Protein AF-A0A970HA11-F1 (afdb_monomer)

pLDDT: mean 85.64, std 8.55, range [53.41, 95.06]

Solvent-accessible surface area (backbone atoms only — not comparable to full-atom values): 5246 Å² total; per-residue (Å²): 123,66,53,66,54,51,42,51,48,35,66,75,69,39,48,62,59,50,39,45,60,26,33,74,61,48,42,81,71,49,70,54,71,61,47,68,77,52,98,50,29,32,37,36,30,40,30,26,24,41,83,86,42,87,57,80,30,44,39,34,30,38,38,38,58,51,97,55,30,34,41,36,33,60,75,48,66,74,56,94,68,78,59,79,38,57,64,44,81,42,76,56,85,129

Foldseek 3Di:
DQQVVVQVCCFPFNQVVVCCQFPVQWAFDGWDGWADPDNFKIKTKTWTAGPPGPDIKIWIWIWGDDDQKTKIATDDIPDPDGTPDRIDIGGHDD

Nearest PDB structures (foldseek):
  3ecq-assembly1_A  TM=5.915E-01  e=3.526E-01  Streptococcus pneumoniae R6
  5a56-assembly1_A  TM=6.172E-01  e=5.452E-01  Streptococcus pneumoniae TIGR4
  5a5a-assembly1_A  TM=6.164E-01  e=5.758E-01  Streptococcus pneumoniae TIGR4
  6qev-assembly1_B  TM=6.884E-01  e=9.402E-01  Bifidobacterium longum
  5a58-assembly1_A  TM=5.639E-01  e=5.163E-01  Streptococcus pneumoniae TIGR4

Radius of gyration: 12.36 Å; Cα contacts (8 Å, |Δi|>4): 193; chains: 1; bounding box: 29×24×38 Å

Mean predicted aligned error: 5.24 Å

Structure (mmCIF, N/CA/C/O backbone):
data_AF-A0A970HA11-F1
#
_entry.id   AF-A0A970HA11-F1
#
loop_
_atom_site.group_PDB
_atom_site.id
_atom_site.type_symbol
_atom_site.label_atom_id
_atom_site.label_alt_id
_atom_site.label_comp_id
_atom_site.label_asym_id
_atom_site.label_entity_id
_atom_site.label_seq_id
_atom_site.pdbx_PDB_ins_code
_atom_site.Cartn_x
_atom_site.Cartn_y
_atom_site.Cartn_z
_atom_site.occupancy
_atom_site.B_iso_or_equiv
_atom_site.auth_seq_id
_atom_site.auth_comp_id
_atom_site.auth_asym_id
_atom_site.auth_atom_id
_atom_site.pdbx_PDB_model_num
ATOM 1 N N . CYS A 1 1 ? 4.245 -1.270 22.499 1.00 62.78 1 CYS A N 1
ATOM 2 C CA . CYS A 1 1 ? 4.321 -2.284 21.419 1.00 62.78 1 CYS A CA 1
ATOM 3 C C . CYS A 1 1 ? 3.239 -2.143 20.327 1.00 62.78 1 CYS A C 1
ATOM 5 O O . CYS A 1 1 ? 2.901 -3.134 19.692 1.00 62.78 1 CYS A O 1
ATOM 7 N N . THR A 1 2 ? 2.707 -0.943 20.044 1.00 63.19 2 THR A N 1
ATOM 8 C CA . THR A 1 2 ? 1.658 -0.751 19.013 1.00 63.19 2 THR A CA 1
ATOM 9 C C . THR A 1 2 ? 2.222 -0.738 17.588 1.00 63.19 2 THR A C 1
ATOM 11 O O . THR A 1 2 ? 1.683 -1.415 16.717 1.00 63.19 2 THR A O 1
ATOM 14 N N . ALA A 1 3 ? 3.361 -0.068 17.377 1.00 63.00 3 ALA A N 1
ATOM 15 C CA . ALA A 1 3 ? 4.019 0.028 16.071 1.00 63.00 3 ALA A CA 1
ATOM 16 C C . ALA A 1 3 ? 4.454 -1.342 15.512 1.00 63.00 3 ALA A C 1
ATOM 18 O O . ALA A 1 3 ? 4.215 -1.630 14.348 1.00 63.00 3 ALA A O 1
ATOM 19 N N . GLN A 1 4 ? 4.991 -2.241 16.349 1.00 67.12 4 GLN A N 1
ATOM 20 C CA . GLN A 1 4 ? 5.348 -3.609 15.931 1.00 67.12 4 GLN A CA 1
ATOM 21 C C . GLN A 1 4 ? 4.137 -4.442 15.484 1.00 67.12 4 GLN A C 1
ATOM 23 O O . GLN A 1 4 ? 4.254 -5.271 14.586 1.00 67.12 4 GLN A O 1
ATOM 28 N N . ARG A 1 5 ? 2.963 -4.232 16.095 1.00 68.69 5 ARG A N 1
ATOM 29 C CA . ARG A 1 5 ? 1.733 -4.939 15.710 1.00 68.69 5 ARG A CA 1
ATOM 30 C C . ARG A 1 5 ? 1.179 -4.420 14.381 1.00 68.69 5 ARG A C 1
ATOM 32 O O . ARG A 1 5 ? 0.709 -5.216 13.578 1.00 68.69 5 ARG A O 1
ATOM 39 N N . GLN A 1 6 ? 1.253 -3.108 14.153 1.00 73.25 6 GLN A N 1
ATOM 40 C CA . GLN A 1 6 ? 0.861 -2.475 12.889 1.00 73.25 6 GLN A CA 1
ATOM 41 C C . GLN A 1 6 ? 1.812 -2.851 11.748 1.00 73.25 6 GLN A C 1
ATOM 43 O O . GLN A 1 6 ? 1.336 -3.162 10.665 1.00 73.25 6 GLN A O 1
ATOM 48 N N . ALA A 1 7 ? 3.122 -2.907 12.010 1.00 71.31 7 ALA A N 1
ATOM 49 C CA . ALA A 1 7 ? 4.118 -3.333 11.030 1.00 71.31 7 ALA A CA 1
ATOM 50 C C . ALA A 1 7 ? 3.865 -4.762 10.536 1.00 71.31 7 ALA A C 1
ATOM 52 O O . ALA A 1 7 ? 3.767 -4.979 9.334 1.00 71.31 7 ALA A O 1
ATOM 53 N N . ARG A 1 8 ? 3.627 -5.711 11.453 1.00 76.12 8 ARG A N 1
ATOM 54 C CA . ARG A 1 8 ? 3.278 -7.091 11.076 1.00 76.12 8 ARG A CA 1
ATOM 55 C C . ARG A 1 8 ? 1.979 -7.179 10.279 1.00 76.12 8 ARG A C 1
ATOM 57 O O . ARG A 1 8 ? 1.935 -7.874 9.274 1.00 76.12 8 ARG A O 1
ATOM 64 N N . LEU A 1 9 ? 0.926 -6.482 10.712 1.00 72.75 9 LEU A N 1
ATOM 65 C CA . LEU A 1 9 ? -0.346 -6.474 9.981 1.00 72.75 9 LEU A CA 1
ATOM 66 C C . LEU A 1 9 ? -0.163 -5.897 8.571 1.00 72.75 9 LEU A C 1
ATOM 68 O O . LEU A 1 9 ? -0.694 -6.430 7.603 1.00 72.75 9 LEU A O 1
ATOM 72 N N . PHE A 1 10 ? 0.629 -4.834 8.442 1.00 79.44 10 PHE A N 1
ATOM 73 C CA . PHE A 1 10 ? 0.922 -4.239 7.150 1.00 79.44 10 PHE A CA 1
ATOM 74 C C . PHE A 1 10 ? 1.690 -5.194 6.231 1.00 79.44 10 PHE A C 1
ATOM 76 O O . PHE A 1 10 ? 1.264 -5.425 5.103 1.00 79.44 10 PHE A O 1
ATOM 83 N N . GLU A 1 11 ? 2.774 -5.784 6.731 1.00 77.31 11 GLU A N 1
ATOM 84 C CA . GLU A 1 11 ? 3.633 -6.726 6.004 1.00 77.31 11 GLU A CA 1
ATOM 85 C C . GLU A 1 11 ? 2.898 -7.964 5.503 1.00 77.31 11 GLU A C 1
ATOM 87 O O . GLU A 1 11 ? 3.109 -8.395 4.367 1.00 77.31 11 GLU A O 1
ATOM 92 N N . HIS A 1 12 ? 2.040 -8.533 6.346 1.00 76.69 12 HIS A N 1
ATOM 93 C CA . HIS A 1 12 ? 1.424 -9.824 6.071 1.00 76.69 12 HIS A CA 1
ATOM 94 C C . HIS A 1 12 ? 0.064 -9.724 5.375 1.00 76.69 12 HIS A C 1
ATOM 96 O O . HIS A 1 12 ? -0.249 -10.605 4.579 1.00 76.69 12 HIS A O 1
ATOM 102 N N . GLU A 1 13 ? -0.728 -8.679 5.638 1.00 77.50 13 GLU A N 1
ATOM 103 C CA . GLU A 1 13 ? -2.130 -8.625 5.190 1.00 77.50 13 GLU A CA 1
ATOM 104 C C . GLU A 1 13 ? -2.419 -7.481 4.208 1.00 77.50 13 GLU A C 1
ATOM 106 O O . GLU A 1 13 ? -3.274 -7.624 3.341 1.00 77.50 13 GLU A O 1
ATOM 111 N N . VAL A 1 14 ? -1.719 -6.344 4.306 1.00 86.62 14 VAL A N 1
ATOM 112 C CA . VAL A 1 14 ? -2.136 -5.110 3.607 1.00 86.62 14 VAL A CA 1
ATOM 113 C C . VAL A 1 14 ? -1.219 -4.751 2.441 1.00 86.62 14 VAL A C 1
ATOM 115 O O . VAL A 1 14 ? -1.714 -4.362 1.389 1.00 86.62 14 VAL A O 1
ATOM 118 N N . ALA A 1 15 ? 0.102 -4.877 2.580 1.00 90.12 15 ALA A N 1
ATOM 119 C CA . ALA A 1 15 ? 1.058 -4.301 1.631 1.00 90.12 15 ALA A CA 1
ATOM 120 C C . ALA A 1 15 ? 0.938 -4.884 0.212 1.00 90.12 15 ALA A C 1
ATOM 122 O O . ALA A 1 15 ? 0.971 -4.140 -0.767 1.00 90.12 15 ALA A O 1
ATOM 123 N N . ARG A 1 16 ? 0.747 -6.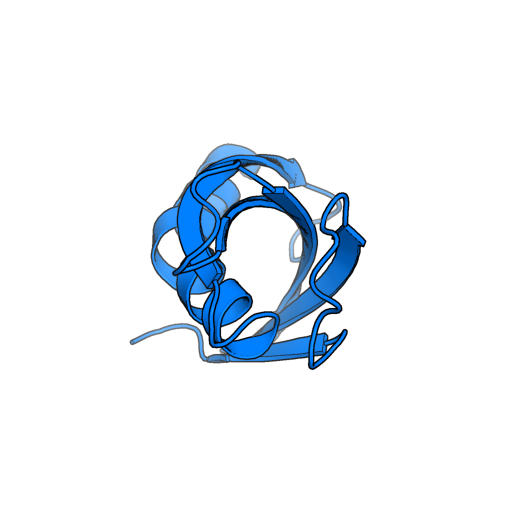203 0.088 1.00 90.56 16 ARG A N 1
ATOM 124 C CA . ARG A 1 16 ? 0.604 -6.875 -1.215 1.00 90.56 16 ARG A CA 1
ATOM 125 C C . ARG A 1 16 ? -0.709 -6.522 -1.907 1.00 90.56 16 ARG A C 1
ATOM 127 O O . ARG A 1 16 ? -0.702 -6.207 -3.092 1.00 90.56 16 ARG A O 1
ATOM 134 N N . GLU A 1 17 ? -1.822 -6.555 -1.175 1.00 90.69 17 GLU A N 1
ATOM 135 C CA . GLU A 1 17 ? -3.134 -6.202 -1.731 1.00 90.69 17 GLU A CA 1
ATOM 136 C C . GLU A 1 17 ? -3.217 -4.705 -2.066 1.00 90.69 17 GLU A C 1
ATOM 138 O O . GLU A 1 17 ? -3.755 -4.329 -3.109 1.00 90.69 17 GLU A O 1
ATOM 143 N N . ALA A 1 18 ? -2.606 -3.851 -1.238 1.00 91.50 18 ALA A N 1
ATOM 144 C CA . ALA A 1 18 ? -2.467 -2.425 -1.508 1.00 91.50 18 ALA A CA 1
ATOM 145 C C . ALA A 1 18 ? -1.688 -2.192 -2.794 1.00 91.50 18 ALA A C 1
ATOM 147 O O . ALA A 1 18 ? -2.162 -1.465 -3.664 1.00 91.50 18 ALA A O 1
ATOM 148 N N . LEU A 1 19 ? -0.537 -2.852 -2.946 1.00 91.56 19 LEU A N 1
ATOM 149 C CA . LEU A 1 19 ? 0.250 -2.745 -4.164 1.00 91.56 19 LEU A CA 1
ATOM 150 C C . LEU A 1 19 ? -0.542 -3.215 -5.381 1.00 91.56 19 LEU A C 1
ATOM 152 O O . LEU A 1 19 ? -0.607 -2.482 -6.354 1.00 91.56 19 LEU A O 1
ATOM 156 N N . ALA A 1 20 ? -1.191 -4.378 -5.328 1.00 91.19 20 ALA A N 1
ATOM 157 C CA . ALA A 1 20 ? -1.961 -4.892 -6.461 1.00 91.19 20 ALA A CA 1
ATOM 158 C C . ALA A 1 20 ? -3.099 -3.943 -6.885 1.00 91.19 20 ALA A C 1
ATOM 160 O O . ALA A 1 20 ? -3.424 -3.846 -8.069 1.00 91.19 20 ALA A O 1
ATOM 161 N N . CYS A 1 21 ? -3.696 -3.226 -5.929 1.00 91.69 21 CYS A N 1
ATOM 162 C CA . CYS A 1 21 ? -4.743 -2.247 -6.203 1.00 91.69 21 CYS A CA 1
ATOM 163 C C . CYS A 1 21 ? -4.202 -0.911 -6.753 1.00 91.69 21 CYS A C 1
ATOM 165 O O . CYS A 1 21 ? -4.818 -0.327 -7.650 1.00 91.69 21 CYS A O 1
AT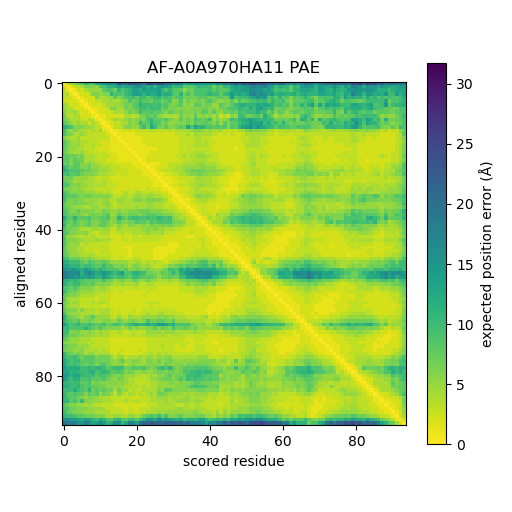OM 167 N N . LEU A 1 22 ? -3.065 -0.429 -6.238 1.00 91.06 22 LEU A N 1
ATOM 168 C CA . LEU A 1 22 ? -2.431 0.824 -6.668 1.00 91.06 22 LEU A CA 1
ATOM 169 C C . LEU A 1 22 ? -1.661 0.643 -7.993 1.00 91.06 22 LEU A C 1
ATOM 171 O O . LEU A 1 22 ? -1.849 1.416 -8.932 1.00 91.06 22 LEU A O 1
ATOM 175 N N . HIS A 1 23 ? -0.870 -0.428 -8.093 1.00 90.75 23 HIS A N 1
ATOM 176 C CA . HIS A 1 23 ? -0.018 -0.813 -9.223 1.00 90.75 23 HIS A CA 1
ATOM 177 C C . HIS A 1 23 ? -0.224 -2.296 -9.576 1.00 90.75 23 HIS A C 1
ATOM 179 O O . HIS A 1 23 ? 0.552 -3.152 -9.153 1.00 90.75 23 HIS A O 1
ATOM 185 N N . PRO A 1 24 ? -1.206 -2.632 -10.431 1.00 87.69 24 PRO A N 1
ATOM 186 C CA . PRO A 1 24 ? -1.457 -4.021 -10.835 1.00 87.69 24 PRO A CA 1
ATOM 187 C C . PRO A 1 24 ? -0.275 -4.711 -11.534 1.00 87.69 24 PRO A C 1
ATOM 189 O O . PRO A 1 24 ? -0.230 -5.933 -11.603 1.00 87.69 24 PRO A O 1
ATOM 192 N N . ARG A 1 25 ? 0.661 -3.924 -12.083 1.00 87.56 25 ARG A N 1
ATOM 193 C CA . ARG A 1 25 ? 1.904 -4.394 -12.725 1.00 87.56 25 ARG A CA 1
ATOM 194 C C . ARG A 1 25 ? 3.140 -4.263 -11.823 1.00 87.56 25 ARG A C 1
ATOM 196 O O . ARG A 1 25 ? 4.263 -4.437 -12.294 1.00 87.56 25 ARG A O 1
ATOM 203 N N . GLY A 1 26 ? 2.941 -3.874 -10.566 1.00 88.56 26 GLY A N 1
ATOM 204 C CA . GLY A 1 26 ? 3.994 -3.783 -9.567 1.00 88.56 26 GLY A CA 1
ATOM 205 C C . GLY A 1 26 ? 4.223 -5.136 -8.907 1.00 88.56 26 GLY A C 1
ATOM 206 O O . GLY A 1 26 ? 3.277 -5.820 -8.516 1.00 88.56 26 GLY A O 1
ATOM 207 N N . ILE A 1 27 ? 5.486 -5.516 -8.761 1.00 91.00 27 ILE A N 1
ATOM 208 C CA . ILE A 1 27 ? 5.906 -6.710 -8.037 1.00 91.00 27 ILE A CA 1
ATOM 209 C C . ILE A 1 27 ? 6.351 -6.280 -6.644 1.00 91.00 27 ILE A C 1
ATOM 211 O O . ILE A 1 27 ? 7.253 -5.458 -6.494 1.00 91.00 27 ILE A O 1
ATOM 215 N N . PHE A 1 28 ? 5.703 -6.836 -5.620 1.00 91.44 28 PHE A N 1
ATOM 216 C CA . PHE A 1 28 ? 6.042 -6.563 -4.227 1.00 91.44 28 PHE A CA 1
ATOM 217 C C . PHE A 1 28 ? 7.434 -7.100 -3.898 1.00 91.44 28 PHE A C 1
ATOM 219 O O . PHE A 1 28 ? 7.697 -8.289 -4.087 1.00 91.44 28 PHE A O 1
ATOM 226 N N . GLU A 1 29 ? 8.281 -6.244 -3.333 1.00 90.81 29 GLU A N 1
ATOM 227 C CA . GLU A 1 29 ? 9.639 -6.602 -2.936 1.00 90.81 29 GLU A CA 1
ATOM 228 C C . GLU A 1 29 ? 9.773 -6.657 -1.414 1.00 90.81 29 GLU A C 1
ATOM 230 O O . GLU A 1 29 ? 10.132 -7.692 -0.853 1.00 90.81 29 GLU A O 1
ATOM 235 N N . SER A 1 30 ? 9.441 -5.561 -0.729 1.00 90.38 30 SER A N 1
ATOM 236 C CA . SER A 1 30 ? 9.515 -5.480 0.731 1.00 90.38 30 SER A CA 1
ATOM 237 C C . SER A 1 30 ? 8.653 -4.347 1.291 1.00 90.38 30 SER A C 1
ATOM 239 O O . SER A 1 30 ? 8.036 -3.568 0.564 1.00 90.38 30 SER A O 1
ATOM 241 N N . THR A 1 31 ? 8.584 -4.259 2.614 1.00 90.50 31 THR A N 1
ATOM 242 C CA . THR A 1 31 ? 8.019 -3.119 3.336 1.00 90.50 31 THR A CA 1
ATOM 243 C C . THR A 1 31 ? 9.134 -2.251 3.901 1.00 90.50 31 THR A C 1
ATOM 245 O O . THR A 1 31 ? 10.174 -2.732 4.347 1.00 90.50 31 THR A O 1
ATOM 248 N N . GLY A 1 32 ? 8.903 -0.943 3.886 1.00 87.06 32 GLY A N 1
ATOM 249 C CA . GLY A 1 32 ? 9.744 0.030 4.564 1.00 87.06 32 GLY A CA 1
ATOM 250 C C . GLY A 1 32 ? 9.237 0.357 5.975 1.00 87.06 32 GLY A C 1
ATOM 251 O O . GLY A 1 32 ? 8.436 -0.382 6.553 1.00 87.06 32 GLY A O 1
ATOM 252 N N . PRO A 1 33 ? 9.688 1.482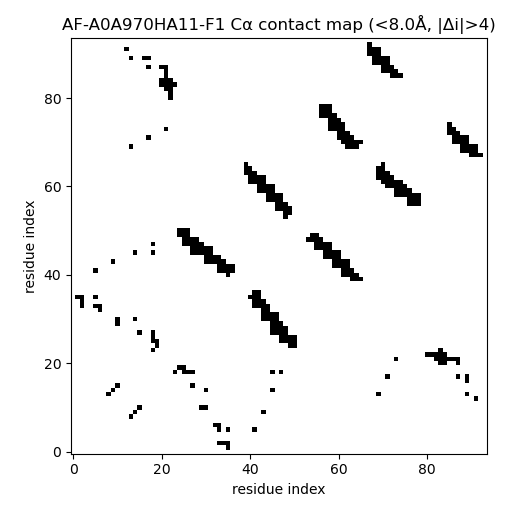 6.555 1.00 84.69 33 PRO A N 1
ATOM 253 C CA . PRO A 1 33 ? 9.343 1.856 7.920 1.00 84.69 33 PRO A CA 1
ATOM 254 C C . PRO A 1 33 ? 7.841 2.107 8.092 1.00 84.69 33 PRO A C 1
ATOM 256 O O . PRO A 1 33 ? 7.177 2.664 7.216 1.00 84.69 33 PRO A O 1
ATOM 259 N N . VAL A 1 34 ? 7.327 1.740 9.269 1.00 88.12 34 VAL A N 1
ATOM 260 C CA . VAL A 1 34 ? 5.939 1.978 9.678 1.00 88.12 34 VAL A CA 1
ATOM 261 C C . VAL A 1 34 ? 5.904 2.975 10.829 1.00 88.12 34 VAL A C 1
ATOM 263 O O . VAL A 1 34 ? 6.513 2.759 11.879 1.00 88.12 34 VAL A O 1
ATOM 266 N N . GLN A 1 35 ? 5.162 4.062 10.641 1.00 89.12 35 GLN A N 1
ATOM 267 C CA . GLN A 1 35 ? 4.972 5.124 11.619 1.00 89.12 35 GLN A CA 1
ATOM 268 C C . GLN A 1 35 ? 3.505 5.184 12.046 1.00 89.12 35 GLN A C 1
ATOM 270 O O . GLN A 1 35 ? 2.616 5.454 11.244 1.00 89.12 35 GLN A O 1
ATOM 275 N N . SER A 1 36 ? 3.240 4.952 13.330 1.00 87.38 36 SER A N 1
ATOM 276 C CA . SER A 1 36 ? 1.893 5.085 13.891 1.00 87.38 36 SER A CA 1
ATOM 277 C C . SER A 1 36 ? 1.469 6.558 13.902 1.00 87.38 36 SER A C 1
ATOM 279 O O . SER A 1 36 ? 2.167 7.382 14.486 1.00 87.38 36 SER A O 1
ATOM 281 N N . GLU A 1 37 ? 0.303 6.875 13.336 1.00 85.75 37 GLU A N 1
ATOM 282 C CA . GLU A 1 37 ? -0.332 8.206 13.438 1.00 85.75 37 GLU A CA 1
ATOM 283 C C . GLU A 1 37 ? -1.483 8.214 14.460 1.00 85.75 37 GLU A C 1
ATOM 285 O O . GLU A 1 37 ? -1.926 9.270 14.903 1.00 85.75 37 GLU A O 1
ATOM 290 N N . GLY A 1 38 ? -1.955 7.040 14.888 1.00 81.75 38 GLY A N 1
ATOM 291 C CA . GLY A 1 38 ? -3.003 6.915 15.894 1.00 81.75 38 GLY A CA 1
ATOM 292 C C . GLY A 1 38 ? -3.295 5.463 16.259 1.00 81.75 38 GLY A C 1
ATOM 293 O O . GLY A 1 38 ? -2.577 4.540 15.875 1.00 81.75 38 GLY A O 1
ATOM 294 N N . ARG A 1 39 ? -4.382 5.239 17.009 1.00 80.25 39 ARG A N 1
ATOM 295 C CA . ARG A 1 39 ? -4.792 3.886 17.429 1.00 80.25 39 ARG A CA 1
ATOM 296 C C . ARG A 1 39 ? -5.139 2.989 16.235 1.00 80.25 39 ARG A C 1
ATOM 298 O O . ARG A 1 39 ? -4.800 1.808 16.242 1.00 80.25 39 ARG A O 1
ATOM 305 N N . ASN A 1 40 ? -5.764 3.578 15.215 1.00 85.50 40 ASN A N 1
ATOM 306 C CA . ASN A 1 40 ? -6.272 2.879 14.036 1.00 85.50 40 ASN A CA 1
ATOM 307 C C . ASN A 1 40 ? -5.628 3.357 12.728 1.00 85.50 40 ASN A C 1
ATOM 309 O O . ASN A 1 40 ? -6.013 2.876 11.671 1.00 85.50 40 ASN A O 1
ATOM 313 N N . SER A 1 41 ? -4.662 4.276 12.776 1.00 89.62 41 SER A N 1
ATOM 314 C CA . SER A 1 41 ? -4.000 4.808 11.586 1.00 89.62 41 SER A CA 1
ATOM 315 C C . SER A 1 41 ? -2.483 4.727 11.690 1.00 89.62 41 SER A C 1
ATOM 317 O O . SER A 1 41 ? -1.892 4.951 12.753 1.00 89.62 41 SER A O 1
ATOM 319 N N . PHE A 1 42 ? -1.846 4.405 10.571 1.00 90.44 42 PHE A N 1
ATOM 320 C CA . PHE A 1 42 ? -0.396 4.410 10.434 1.00 90.44 42 PHE A CA 1
ATOM 321 C C . PHE A 1 42 ? 0.009 4.732 8.996 1.00 90.44 42 PHE A C 1
ATOM 323 O O . PHE A 1 42 ? -0.753 4.515 8.056 1.00 90.44 42 PHE A O 1
ATOM 330 N N . VAL A 1 43 ? 1.219 5.248 8.831 1.00 92.69 43 VAL A N 1
ATOM 331 C CA . VAL A 1 43 ? 1.873 5.445 7.538 1.00 92.69 43 VAL A CA 1
ATOM 332 C C . VAL A 1 43 ? 2.906 4.349 7.361 1.00 92.69 43 VAL A C 1
ATOM 334 O O . VAL A 1 43 ? 3.633 4.022 8.298 1.00 92.69 43 VAL A O 1
ATOM 337 N N . ALA A 1 44 ? 2.968 3.781 6.169 1.00 91.62 44 ALA A N 1
ATOM 338 C CA . ALA A 1 44 ? 3.923 2.750 5.821 1.00 91.62 44 ALA A CA 1
ATOM 339 C C . ALA A 1 44 ? 4.451 2.966 4.403 1.00 91.62 44 ALA A C 1
ATOM 341 O O . ALA A 1 44 ? 3.837 3.662 3.594 1.00 91.62 44 ALA A O 1
ATOM 342 N N . THR A 1 45 ? 5.590 2.356 4.107 1.00 93.12 45 THR A N 1
ATOM 343 C CA . THR A 1 45 ? 6.184 2.380 2.770 1.00 93.12 45 THR A CA 1
ATOM 344 C C . THR A 1 45 ? 6.122 0.985 2.163 1.00 93.12 45 THR A C 1
ATOM 346 O O . THR A 1 45 ? 6.469 0.005 2.822 1.00 93.12 45 THR A O 1
ATOM 349 N N . ILE A 1 46 ? 5.695 0.894 0.908 1.00 93.88 46 ILE A N 1
ATOM 350 C CA . ILE A 1 46 ? 5.757 -0.323 0.094 1.00 93.88 46 ILE A CA 1
ATOM 351 C C . ILE A 1 46 ? 6.935 -0.165 -0.857 1.00 93.88 46 ILE A C 1
ATOM 353 O O . ILE A 1 46 ? 6.988 0.831 -1.573 1.00 93.88 46 ILE A O 1
ATOM 357 N N . VAL A 1 47 ? 7.848 -1.133 -0.872 1.00 92.88 47 VAL A N 1
ATOM 358 C CA . VAL A 1 47 ? 8.932 -1.222 -1.854 1.00 92.88 47 VAL A CA 1
ATOM 359 C C . VAL A 1 47 ? 8.535 -2.254 -2.902 1.00 92.88 47 VAL A C 1
ATOM 361 O O . VAL A 1 47 ? 8.157 -3.385 -2.572 1.00 92.88 47 VAL A O 1
ATOM 364 N N . TRP A 1 48 ? 8.585 -1.860 -4.164 1.00 93.25 48 TRP A N 1
ATOM 365 C CA . TRP A 1 48 ? 8.145 -2.674 -5.290 1.00 93.25 48 TRP A CA 1
ATOM 366 C C . TRP A 1 48 ? 8.928 -2.313 -6.544 1.00 93.25 48 TRP A C 1
ATOM 368 O O . TRP A 1 48 ? 9.518 -1.247 -6.615 1.00 93.25 48 TRP A O 1
ATOM 378 N N . HIS A 1 49 ? 8.916 -3.162 -7.558 1.00 92.56 49 HIS A N 1
ATOM 379 C CA . HIS A 1 49 ? 9.498 -2.840 -8.862 1.00 92.56 49 HIS A CA 1
ATOM 380 C C . HIS A 1 49 ? 8.514 -3.175 -9.979 1.00 92.56 49 HIS A C 1
ATOM 382 O O . HIS A 1 49 ? 7.561 -3.935 -9.787 1.00 92.56 49 HIS A O 1
ATOM 388 N N . GLY A 1 50 ? 8.702 -2.579 -11.154 1.00 85.88 50 GLY A N 1
ATOM 389 C CA . GLY A 1 50 ? 7.876 -2.906 -12.311 1.00 85.88 50 GLY A CA 1
ATOM 390 C C . GLY A 1 50 ? 8.224 -4.293 -12.852 1.00 85.88 50 GLY A C 1
ATOM 391 O O . GLY A 1 50 ? 9.382 -4.692 -12.832 1.00 85.88 50 GLY A O 1
ATOM 392 N N . GLU A 1 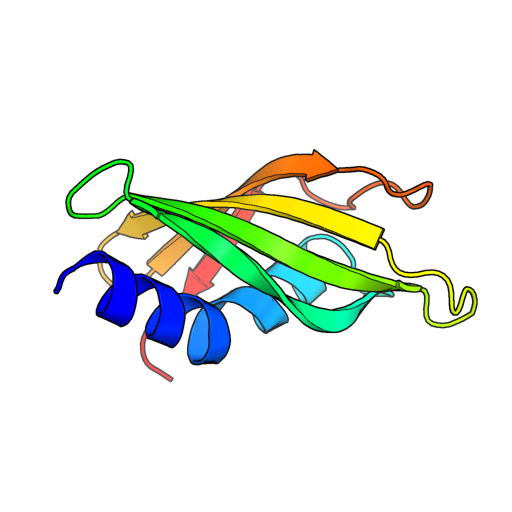51 ? 7.248 -5.004 -13.416 1.00 79.31 51 GLU A N 1
ATOM 393 C CA . GLU A 1 51 ? 7.473 -6.326 -14.033 1.00 79.31 51 GLU A CA 1
ATOM 394 C C . GLU A 1 51 ? 8.601 -6.334 -15.084 1.00 79.31 51 GLU A C 1
ATOM 396 O O . GLU A 1 51 ? 9.335 -7.309 -15.214 1.00 79.31 51 GLU A O 1
ATOM 401 N N . VAL A 1 52 ? 8.766 -5.221 -15.806 1.00 79.06 52 VAL A N 1
ATOM 402 C CA . VAL A 1 52 ? 9.807 -5.039 -16.835 1.00 79.06 52 VAL A CA 1
ATOM 403 C C . VAL A 1 52 ? 10.990 -4.209 -16.324 1.00 79.06 52 VAL A C 1
ATOM 405 O O . VAL A 1 52 ? 12.107 -4.324 -16.824 1.00 79.06 52 VAL A O 1
ATOM 408 N N . LEU A 1 53 ? 10.752 -3.343 -15.338 1.00 73.00 53 LEU A N 1
ATOM 409 C CA . LEU A 1 53 ? 11.740 -2.416 -14.799 1.00 73.00 53 LEU A CA 1
ATOM 410 C C . LEU A 1 53 ? 12.172 -2.919 -13.425 1.00 73.00 53 LEU A C 1
ATOM 412 O O . LEU A 1 53 ? 11.493 -2.673 -12.437 1.00 73.00 53 LEU A O 1
ATOM 416 N N . HIS A 1 54 ? 13.333 -3.570 -13.360 1.00 77.88 54 HIS A N 1
ATOM 417 C CA . HIS A 1 54 ? 13.924 -4.094 -12.119 1.00 77.88 54 HIS A CA 1
ATOM 418 C C . HIS A 1 54 ? 14.459 -3.011 -11.161 1.00 77.88 54 HIS A C 1
ATOM 420 O O . HIS A 1 54 ? 15.220 -3.313 -10.245 1.00 77.88 54 HIS A O 1
ATOM 426 N N . GLN A 1 55 ? 14.112 -1.742 -11.383 1.00 85.81 55 GLN A N 1
ATOM 427 C CA . GLN A 1 55 ? 14.450 -0.663 -10.466 1.00 85.81 55 GLN A CA 1
ATOM 428 C C . GLN A 1 55 ? 13.420 -0.629 -9.327 1.00 85.81 55 GLN A C 1
ATOM 430 O O . GLN A 1 55 ? 12.221 -0.606 -9.619 1.00 85.81 55 GLN A O 1
ATOM 435 N N . PRO A 1 56 ? 13.856 -0.596 -8.055 1.00 88.88 56 PRO A N 1
ATOM 436 C CA . PRO A 1 56 ? 12.941 -0.464 -6.935 1.00 88.88 56 PRO A CA 1
ATOM 437 C C . PRO A 1 56 ? 12.350 0.949 -6.886 1.00 88.88 56 PRO A C 1
ATOM 439 O O . PRO A 1 56 ? 13.060 1.950 -7.000 1.00 88.88 56 PRO A O 1
ATOM 442 N N . TYR A 1 57 ? 11.045 0.988 -6.672 1.00 91.50 57 TYR A N 1
ATOM 443 C CA . TYR A 1 57 ? 10.213 2.137 -6.365 1.00 91.50 57 TYR A CA 1
ATOM 444 C C . TYR A 1 57 ? 9.644 1.987 -4.955 1.00 91.50 57 TYR A C 1
ATOM 446 O O . TYR A 1 57 ? 9.514 0.889 -4.403 1.00 91.50 57 TYR A O 1
ATOM 454 N N . THR A 1 58 ? 9.281 3.112 -4.370 1.00 92.19 58 THR A N 1
ATOM 455 C CA . THR A 1 58 ? 8.639 3.240 -3.083 1.00 92.19 58 THR A CA 1
ATOM 456 C C . THR A 1 58 ? 7.334 4.020 -3.201 1.00 92.19 58 THR A C 1
ATOM 458 O O . THR A 1 58 ? 7.260 5.122 -3.745 1.00 92.19 58 THR A O 1
ATOM 461 N N . SER A 1 59 ? 6.282 3.442 -2.629 1.00 93.06 59 SER A N 1
ATOM 462 C CA . SER A 1 59 ? 4.987 4.101 -2.469 1.00 93.06 59 SER A CA 1
ATOM 463 C C . SER A 1 59 ? 4.720 4.276 -0.981 1.00 93.06 59 SER A C 1
ATOM 465 O O . SER A 1 59 ? 4.642 3.303 -0.221 1.00 93.06 59 SER A O 1
ATOM 467 N N . ARG A 1 60 ? 4.585 5.527 -0.542 1.00 93.88 60 ARG A N 1
ATOM 468 C CA . ARG A 1 60 ? 4.191 5.861 0.828 1.00 93.88 60 ARG A CA 1
ATOM 469 C C . ARG A 1 60 ? 2.679 5.867 0.918 1.00 93.88 60 ARG A C 1
ATOM 471 O O . ARG A 1 60 ? 2.002 6.645 0.247 1.00 93.88 60 ARG A O 1
ATOM 478 N N . VAL A 1 61 ? 2.148 5.035 1.800 1.00 94.00 61 VAL A N 1
ATOM 479 C CA . VAL A 1 61 ? 0.712 4.855 1.982 1.00 94.00 61 VAL A CA 1
ATOM 480 C C . VAL A 1 61 ? 0.300 5.149 3.417 1.00 94.00 61 VAL A C 1
ATOM 482 O O . VAL A 1 61 ? 0.993 4.800 4.373 1.00 94.00 61 VAL A O 1
ATOM 485 N N . ARG A 1 62 ? -0.857 5.781 3.578 1.00 94.44 62 ARG A N 1
ATOM 486 C CA . ARG A 1 62 ? -1.572 5.867 4.849 1.00 94.44 62 ARG A CA 1
ATOM 487 C C . ARG A 1 62 ? -2.577 4.734 4.907 1.00 94.44 62 ARG A C 1
ATOM 489 O O . ARG A 1 62 ? -3.362 4.567 3.983 1.00 94.44 62 ARG A O 1
ATOM 496 N N . VAL A 1 63 ? -2.581 3.998 6.006 1.00 92.12 63 VAL A N 1
ATOM 497 C CA . VAL A 1 63 ? -3.542 2.933 6.275 1.00 92.12 63 VAL A CA 1
ATOM 498 C C . VAL A 1 63 ? -4.405 3.345 7.455 1.00 92.12 63 VAL A C 1
ATOM 500 O O . VAL A 1 63 ? -3.890 3.616 8.541 1.00 92.12 63 VAL A O 1
ATOM 503 N N . VAL A 1 64 ? -5.718 3.372 7.249 1.00 92.25 64 VAL A N 1
ATOM 504 C CA . VAL A 1 64 ? -6.727 3.590 8.288 1.00 92.25 64 VAL A CA 1
ATOM 505 C C . VAL A 1 64 ? -7.537 2.311 8.441 1.00 92.25 64 VAL A C 1
ATOM 507 O O . VAL A 1 64 ? -8.089 1.790 7.476 1.00 92.25 64 VAL A O 1
ATOM 510 N N . ARG A 1 65 ? -7.581 1.772 9.657 1.00 88.38 65 ARG A N 1
ATOM 511 C CA . ARG A 1 65 ? -8.361 0.582 9.992 1.00 88.38 65 ARG A CA 1
ATOM 512 C C . ARG A 1 65 ? -9.764 0.984 10.421 1.00 88.38 65 ARG A C 1
ATOM 514 O O . ARG A 1 65 ? -9.939 1.656 11.438 1.00 88.38 65 ARG A O 1
ATOM 521 N N . GLU A 1 66 ? -10.732 0.492 9.672 1.00 87.56 66 GLU A N 1
ATOM 522 C CA . GLU A 1 66 ? -12.163 0.546 9.946 1.00 87.56 66 GLU A CA 1
ATOM 523 C C . GLU A 1 66 ? -12.674 -0.884 10.193 1.00 87.56 66 GLU A C 1
ATOM 525 O O . GLU A 1 66 ? -11.916 -1.849 10.066 1.00 87.56 66 GLU A O 1
ATOM 530 N N . GLU A 1 67 ? -13.924 -1.042 10.627 1.00 83.75 67 GLU A N 1
ATOM 531 C CA . GLU A 1 67 ? -14.516 -2.328 11.032 1.00 83.75 67 GLU A CA 1
ATOM 532 C C . GLU A 1 67 ? -14.364 -3.420 9.950 1.00 83.75 67 GLU A C 1
ATOM 534 O O . GLU A 1 67 ? -15.166 -3.532 9.030 1.00 83.75 67 GLU A O 1
ATOM 539 N N . GLY A 1 68 ? -13.306 -4.233 10.055 1.00 83.94 68 GLY A N 1
ATOM 540 C CA . GLY A 1 68 ? -12.997 -5.308 9.104 1.00 83.94 68 GLY A CA 1
ATOM 541 C C . GLY A 1 68 ? -12.372 -4.860 7.776 1.00 83.94 68 GLY A C 1
ATOM 542 O O . GLY A 1 68 ? -12.214 -5.689 6.885 1.00 83.94 68 GLY A O 1
ATOM 543 N N . VAL A 1 69 ? -11.989 -3.588 7.617 1.00 89.69 69 VAL A N 1
ATOM 544 C CA . VAL A 1 69 ? -11.408 -3.057 6.368 1.00 89.69 69 VAL A CA 1
ATOM 545 C C . VAL A 1 69 ? -10.221 -2.137 6.664 1.00 89.69 69 VAL A C 1
ATOM 547 O O . VAL A 1 69 ? -10.246 -1.335 7.593 1.00 89.69 69 VAL A O 1
ATOM 550 N N . ALA A 1 70 ? -9.165 -2.229 5.863 1.00 90.69 70 ALA A N 1
ATOM 551 C CA . ALA A 1 70 ? -8.080 -1.261 5.789 1.00 90.69 70 ALA A CA 1
ATOM 552 C C . ALA A 1 70 ? -8.290 -0.347 4.577 1.00 90.69 70 ALA A C 1
ATOM 554 O O . ALA A 1 70 ? -8.253 -0.795 3.430 1.00 90.69 70 ALA A O 1
ATOM 555 N N . VAL A 1 71 ? -8.491 0.942 4.831 1.00 93.56 71 VAL A N 1
ATOM 556 C CA . VAL A 1 71 ? -8.482 1.982 3.803 1.00 93.56 71 VAL A CA 1
ATOM 557 C C . VAL A 1 71 ? -7.039 2.428 3.607 1.00 93.56 71 VAL A C 1
ATOM 559 O O . VAL A 1 71 ? -6.405 2.924 4.537 1.00 93.56 71 VAL A O 1
ATOM 562 N N . VAL A 1 72 ? -6.511 2.215 2.409 1.00 93.56 72 VAL A N 1
ATOM 563 C CA . VAL A 1 72 ? -5.139 2.540 2.027 1.00 93.56 72 VAL A CA 1
ATOM 564 C C . VAL A 1 72 ? -5.157 3.718 1.068 1.00 93.56 72 VAL A C 1
ATOM 566 O O . VAL A 1 72 ? -5.694 3.606 -0.030 1.00 93.56 72 VAL A O 1
ATOM 569 N N . THR A 1 73 ? -4.545 4.829 1.462 1.00 95.06 73 THR A N 1
ATOM 570 C CA . THR A 1 73 ? -4.429 6.050 0.661 1.00 95.06 73 THR A CA 1
ATOM 571 C 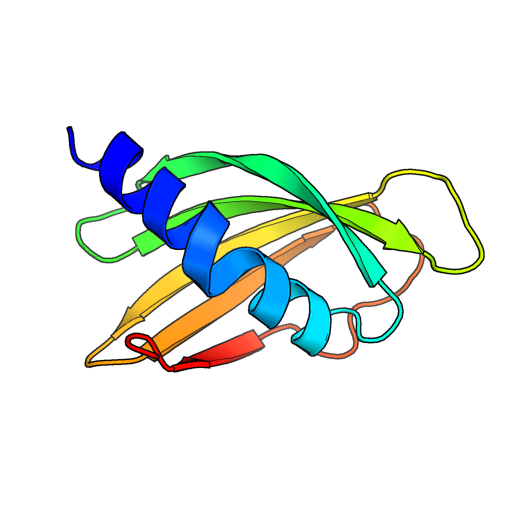C . THR A 1 73 ? -2.972 6.279 0.276 1.00 95.06 73 THR A C 1
ATOM 573 O O . THR A 1 73 ? -2.102 6.334 1.144 1.00 95.06 73 THR A O 1
ATOM 576 N N . LEU A 1 74 ? -2.697 6.457 -1.012 1.00 93.69 74 LEU A N 1
ATOM 577 C CA . LEU A 1 74 ? -1.380 6.826 -1.518 1.00 93.69 74 LEU A CA 1
ATOM 578 C C . LEU A 1 74 ? -1.079 8.288 -1.166 1.00 93.69 74 LEU A C 1
ATOM 580 O O . LEU A 1 74 ? -1.768 9.205 -1.625 1.00 93.69 74 LEU A O 1
ATOM 584 N N . LEU A 1 75 ? -0.054 8.492 -0.341 1.00 92.62 75 LEU A N 1
ATOM 585 C CA . LEU A 1 75 ? 0.416 9.815 0.061 1.00 92.62 75 LEU A CA 1
ATOM 586 C C . LEU A 1 75 ? 1.429 10.364 -0.935 1.00 92.62 75 LEU A C 1
ATOM 588 O O . LEU A 1 75 ? 1.313 11.514 -1.349 1.00 92.62 75 LEU A O 1
ATOM 592 N N . ASP A 1 76 ? 2.413 9.539 -1.278 1.00 90.69 76 ASP A N 1
ATOM 593 C CA . ASP A 1 76 ? 3.568 9.931 -2.072 1.00 90.69 76 ASP A CA 1
ATOM 594 C C . ASP A 1 76 ? 4.159 8.713 -2.783 1.00 90.69 76 ASP A C 1
ATOM 596 O O . ASP A 1 76 ? 3.982 7.579 -2.328 1.00 90.69 76 ASP A O 1
ATOM 600 N N . GLU A 1 77 ? 4.846 8.949 -3.891 1.00 87.62 77 GLU A N 1
ATOM 601 C CA . GLU A 1 77 ? 5.417 7.901 -4.726 1.00 87.62 77 GLU A CA 1
ATOM 602 C C . GLU A 1 77 ? 6.613 8.419 -5.526 1.00 87.62 77 GLU A C 1
ATOM 604 O O . GLU A 1 77 ? 6.550 9.491 -6.125 1.00 87.62 77 GLU A O 1
ATOM 609 N N . ASP A 1 78 ? 7.680 7.623 -5.580 1.00 86.50 78 ASP A N 1
ATOM 610 C CA . ASP A 1 78 ? 8.901 7.916 -6.345 1.00 86.50 78 ASP A CA 1
ATOM 611 C C . ASP A 1 78 ? 8.977 7.151 -7.687 1.00 86.50 78 ASP A C 1
ATOM 613 O O . ASP A 1 78 ? 10.048 6.986 -8.276 1.00 86.50 78 ASP A O 1
ATOM 617 N N . SER A 1 79 ? 7.832 6.671 -8.174 1.00 81.62 79 SER A N 1
ATOM 618 C CA . SER A 1 79 ? 7.722 5.844 -9.369 1.00 81.62 79 SER A CA 1
ATOM 619 C C . SER A 1 79 ? 7.422 6.663 -10.628 1.00 81.62 79 SER A C 1
ATOM 621 O O . SER A 1 79 ? 6.709 7.666 -10.614 1.00 81.62 79 SER A O 1
ATOM 623 N N . LEU A 1 80 ? 7.943 6.193 -11.765 1.00 80.50 80 LEU A N 1
ATOM 624 C CA . LEU A 1 80 ? 7.573 6.699 -13.095 1.00 80.50 80 LEU A CA 1
ATOM 625 C C . LEU A 1 80 ? 6.257 6.085 -13.609 1.00 80.50 80 LEU A C 1
ATOM 627 O O . LEU A 1 80 ? 5.766 6.464 -14.673 1.00 80.50 80 LEU A O 1
ATOM 631 N N . LEU A 1 81 ? 5.713 5.103 -12.888 1.00 78.88 81 LEU A N 1
ATOM 632 C CA . LEU A 1 81 ? 4.540 4.327 -13.263 1.00 78.88 81 LEU A CA 1
ATOM 633 C C . LEU A 1 81 ? 3.335 4.827 -12.460 1.00 78.88 81 LEU A C 1
ATOM 635 O O . LEU A 1 81 ? 3.159 4.411 -11.318 1.00 78.88 81 LEU A O 1
ATOM 639 N N . PRO A 1 82 ? 2.467 5.674 -13.038 1.00 79.12 82 PRO A N 1
ATOM 640 C CA . PRO A 1 82 ? 1.407 6.312 -12.272 1.00 79.12 82 PRO A CA 1
ATOM 641 C C . PRO A 1 82 ? 0.489 5.275 -11.623 1.00 79.12 82 PRO A C 1
ATOM 643 O O . PRO A 1 82 ? 0.030 4.334 -12.281 1.00 79.12 82 PRO A O 1
ATOM 646 N N . ALA A 1 83 ? 0.190 5.477 -10.341 1.00 86.19 83 ALA A N 1
ATOM 647 C CA . ALA A 1 83 ? -0.788 4.667 -9.633 1.00 86.19 83 ALA A CA 1
ATOM 648 C C . ALA A 1 83 ? -2.150 4.720 -10.340 1.00 86.19 83 ALA A C 1
ATOM 650 O O . ALA A 1 83 ? -2.679 5.794 -10.642 1.00 86.19 83 ALA A O 1
ATOM 651 N N . LEU A 1 84 ? -2.744 3.548 -10.578 1.00 87.56 84 LEU A N 1
ATOM 652 C CA . LEU A 1 84 ? -4.067 3.423 -11.197 1.00 87.56 84 LEU A CA 1
ATOM 653 C C . LEU A 1 84 ? -5.150 4.036 -10.299 1.00 87.56 84 LEU A C 1
ATOM 655 O O . LEU A 1 84 ? -6.170 4.544 -10.769 1.00 87.56 84 LEU A O 1
ATOM 659 N N . ARG A 1 85 ? -4.935 3.950 -8.985 1.00 88.38 85 ARG A N 1
ATOM 660 C CA . ARG A 1 85 ? -5.818 4.462 -7.940 1.00 88.38 85 ARG A CA 1
ATOM 661 C C . ARG A 1 85 ? -4.978 5.148 -6.878 1.00 88.38 85 ARG A C 1
ATOM 663 O O . ARG A 1 85 ? -3.834 4.781 -6.657 1.00 88.38 85 ARG A O 1
ATOM 670 N N . ARG A 1 86 ? -5.567 6.129 -6.195 1.00 89.25 86 ARG A N 1
ATOM 671 C CA . ARG A 1 86 ? -4.953 6.773 -5.020 1.00 89.25 86 ARG A CA 1
ATOM 672 C C . ARG A 1 86 ? -5.513 6.252 -3.702 1.00 89.25 86 ARG A C 1
ATOM 674 O O . ARG A 1 86 ? -4.951 6.545 -2.657 1.00 89.25 86 ARG A O 1
ATOM 681 N N . GLU A 1 87 ? -6.607 5.499 -3.747 1.00 93.56 87 GLU A N 1
ATOM 682 C CA . GLU A 1 87 ? -7.245 4.911 -2.576 1.00 93.56 87 GLU A CA 1
ATOM 683 C C . GLU A 1 87 ? -7.745 3.497 -2.889 1.00 93.56 87 GLU A C 1
ATOM 685 O O . GLU A 1 87 ? -8.315 3.245 -3.956 1.00 93.56 87 GLU A O 1
ATOM 690 N N . CYS A 1 88 ? -7.536 2.589 -1.939 1.00 92.19 88 CYS A N 1
ATOM 691 C CA . CYS A 1 88 ? -7.906 1.184 -2.011 1.00 92.19 88 CYS A CA 1
ATOM 692 C C . CYS A 1 88 ? -8.510 0.728 -0.682 1.00 92.19 88 CYS A C 1
ATOM 694 O O . CYS A 1 88 ? -8.056 1.129 0.3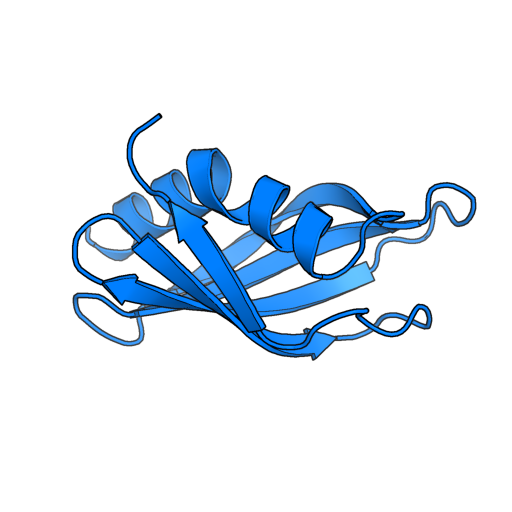85 1.00 92.19 88 CYS A O 1
ATOM 696 N N . ARG A 1 89 ? -9.529 -0.130 -0.737 1.00 91.69 89 ARG A N 1
ATOM 697 C CA . ARG A 1 89 ? -10.163 -0.723 0.447 1.00 91.69 89 ARG A CA 1
ATOM 698 C C . ARG A 1 89 ? -9.863 -2.212 0.468 1.00 91.69 89 ARG A C 1
ATOM 700 O O . ARG A 1 89 ? -10.233 -2.912 -0.471 1.00 91.69 89 ARG A O 1
ATOM 707 N N . ILE A 1 90 ? -9.192 -2.666 1.518 1.00 90.25 90 ILE A N 1
ATOM 708 C CA . ILE A 1 90 ? -8.684 -4.032 1.652 1.00 90.25 90 ILE A CA 1
ATOM 709 C C . ILE A 1 90 ? -9.402 -4.695 2.828 1.00 90.25 90 ILE A C 1
ATOM 711 O O . ILE A 1 90 ? -9.290 -4.195 3.947 1.00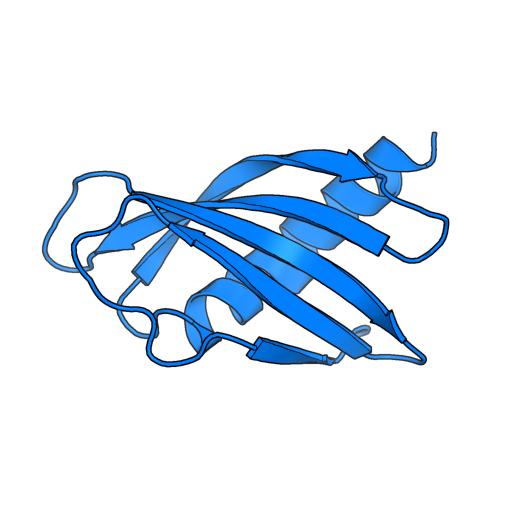 90.25 90 ILE A O 1
ATOM 715 N N . PRO A 1 91 ? -10.165 -5.777 2.621 1.00 87.75 91 PRO A N 1
ATOM 716 C CA . PRO A 1 91 ? -10.794 -6.495 3.723 1.00 87.75 91 PRO A CA 1
ATOM 717 C C . PRO A 1 91 ? -9.727 -7.131 4.627 1.00 87.75 91 PRO A C 1
ATOM 719 O O . PRO A 1 91 ? -8.796 -7.772 4.150 1.00 87.75 91 PRO A O 1
ATOM 722 N N . LEU A 1 92 ? -9.865 -6.953 5.940 1.00 80.56 92 LEU A N 1
ATOM 723 C CA . LEU A 1 92 ? -8.987 -7.536 6.956 1.00 80.56 92 LEU A CA 1
ATOM 724 C C . LEU A 1 92 ? -9.639 -8.807 7.520 1.00 80.56 92 LEU A C 1
ATOM 726 O O . LEU A 1 92 ? -10.793 -8.754 7.942 1.00 80.56 92 LEU A O 1
ATOM 730 N N . GLY A 1 93 ? -8.901 -9.919 7.585 1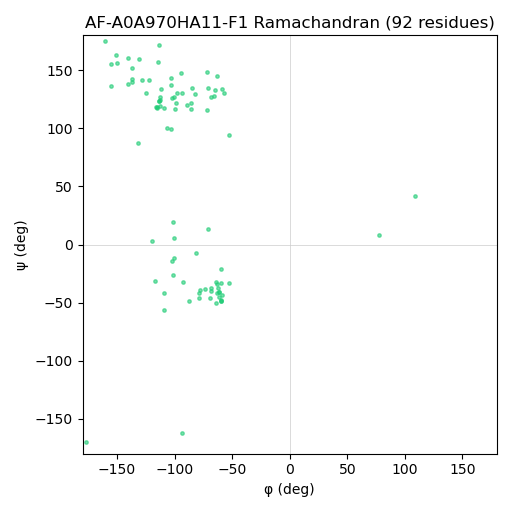.00 66.00 93 GLY A N 1
ATOM 731 C CA . GLY A 1 93 ? -9.385 -11.180 8.174 1.00 66.00 93 GLY A CA 1
ATOM 732 C C . GLY A 1 93 ? -9.676 -12.310 7.183 1.00 66.00 93 GLY A C 1
ATOM 733 O O . GLY A 1 93 ? -10.681 -13.004 7.338 1.00 66.00 93 GLY A O 1
ATOM 734 N N . ARG A 1 94 ? -8.811 -12.489 6.180 1.00 53.41 94 ARG A N 1
ATOM 735 C CA . ARG A 1 94 ? -8.753 -13.736 5.405 1.00 53.41 94 ARG A CA 1
ATOM 736 C C . ARG A 1 94 ? -8.065 -14.852 6.182 1.00 53.41 94 ARG A C 1
ATOM 738 O O . ARG A 1 94 ? -7.103 -14.540 6.918 1.00 53.41 94 ARG A O 1
#

Secondary structure (DSSP, 8-state):
-HHHHHHHHIIIIIHHHHHHHH-TTEEEEEEEEEEE-SSSEEEEEEEEEESS--SEEEEEEEEEEETTEEEEEEEEE--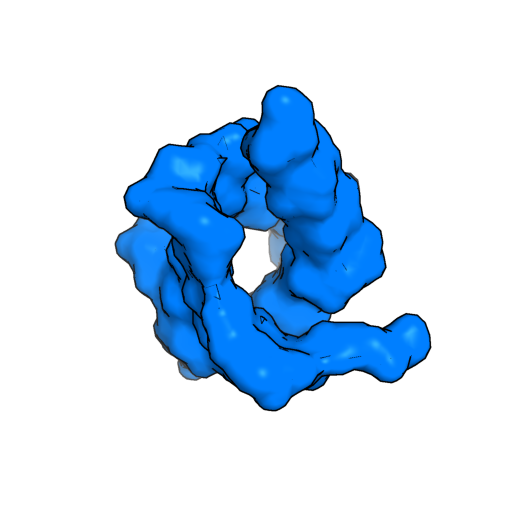SS--S-SEEEEES--

Sequence (94 aa):
CTAQRQARLFEHEVAREALACLHPRGIFESTGPVQSEGRNSFVATIVWHGEVLHQPYTSRVRVVREEGVAVVTLLDEDSLLPALRRECRIPLGR